Protein AF-A0A2H0G882-F1 (afdb_monomer_lite)

Sequence (83 aa):
MKKLTYIILFFALFIFNNTLFSQCAMCKAVVESDLESGGKTALGINNGILYLMIIPYLLIAIVGFFIYKNYKKNSSSIENHEQ

Foldseek 3Di:
DVVVVVVVVVVVVVVPPPDPPPVCVVVVVVLVVCVVVVHDVNVCVVVVVVVVVVVVVVVCVVVVVVVVVVVVVVVVVVVVVVD

Radius of gyration: 22.89 Å; chains: 1; bounding box: 50×23×59 Å

pLDDT: mean 75.18, std 14.66, range [45.81, 97.62]

Secondary structure (DSSP, 8-state):
-HHHHHHHHHHHHHHT----S-STTHHHHHHHHHHHTT-SGGGGHHHHHHHHHHHHHHHHHHHHHHHHHHHHHHHHHHHTS--

Structure (mmCIF, N/CA/C/O backbone):
data_AF-A0A2H0G882-F1
#
_entry.id   AF-A0A2H0G882-F1
#
loop_
_atom_site.group_PDB
_atom_site.id
_atom_site.type_symbol
_atom_site.label_atom_id
_atom_site.label_alt_id
_atom_site.label_comp_id
_atom_site.label_asym_id
_atom_site.label_entity_id
_atom_site.label_seq_id
_atom_site.pdbx_PDB_ins_code
_atom_site.Cartn_x
_atom_site.Cartn_y
_atom_site.Cartn_z
_atom_site.occupancy
_atom_site.B_iso_or_equiv
_atom_site.auth_seq_id
_atom_site.auth_comp_id
_atom_site.auth_asym_id
_atom_site.auth_atom_id
_atom_site.pdbx_PDB_model_num
ATOM 1 N N . MET A 1 1 ? 1.734 -11.675 30.652 1.00 56.34 1 MET A N 1
ATOM 2 C CA . MET A 1 1 ? 2.754 -11.939 29.607 1.00 56.34 1 MET A CA 1
ATOM 3 C C . MET A 1 1 ? 2.163 -12.098 28.204 1.00 56.34 1 MET A C 1
ATOM 5 O O . MET A 1 1 ? 2.652 -11.436 27.308 1.00 56.34 1 MET A O 1
ATOM 9 N N . LYS A 1 2 ? 1.064 -12.846 28.001 1.00 67.88 2 LYS A N 1
ATOM 10 C CA . LYS A 1 2 ? 0.435 -13.040 26.671 1.00 67.88 2 LYS A CA 1
ATOM 11 C C . LYS A 1 2 ? 0.046 -11.737 25.939 1.00 67.88 2 LYS A C 1
ATOM 13 O O . LYS A 1 2 ? 0.273 -11.616 24.746 1.00 67.88 2 LYS A O 1
ATOM 18 N N . LYS A 1 3 ? -0.481 -10.733 26.660 1.00 70.69 3 LYS A N 1
ATOM 19 C CA . LYS A 1 3 ? -0.813 -9.404 26.096 1.00 70.69 3 LYS A CA 1
ATOM 20 C C . LYS A 1 3 ? 0.422 -8.652 25.583 1.00 70.69 3 LYS A C 1
ATOM 22 O O . LYS A 1 3 ? 0.360 -8.029 24.533 1.00 70.69 3 LYS A O 1
ATOM 27 N N . LEU A 1 4 ? 1.543 -8.766 26.297 1.00 86.06 4 LEU A N 1
ATOM 28 C CA . LEU A 1 4 ? 2.814 -8.167 25.894 1.00 86.06 4 LEU A CA 1
ATOM 29 C C . LEU A 1 4 ? 3.381 -8.877 24.656 1.00 86.06 4 LEU A C 1
ATOM 31 O O . LEU A 1 4 ? 3.868 -8.215 23.751 1.00 86.06 4 LEU A O 1
ATOM 35 N N . THR A 1 5 ? 3.223 -10.201 24.566 1.00 84.81 5 THR A N 1
ATOM 36 C CA . THR A 1 5 ? 3.577 -10.981 23.371 1.00 84.81 5 THR A CA 1
ATOM 37 C C . THR A 1 5 ? 2.811 -10.515 22.131 1.00 84.81 5 THR A C 1
ATOM 39 O O . THR A 1 5 ? 3.426 -10.342 21.086 1.00 84.81 5 THR A O 1
ATOM 42 N N . TYR A 1 6 ? 1.504 -10.245 22.236 1.00 87.62 6 TYR A N 1
ATOM 43 C CA . TYR A 1 6 ? 0.723 -9.719 21.107 1.00 87.62 6 TYR A CA 1
ATOM 44 C C . TYR A 1 6 ? 1.149 -8.305 20.693 1.00 87.62 6 TYR A C 1
ATOM 46 O O . TYR A 1 6 ? 1.204 -8.013 19.503 1.00 87.62 6 TYR A O 1
ATOM 54 N N . ILE A 1 7 ? 1.496 -7.446 21.656 1.00 90.19 7 ILE A N 1
ATOM 55 C CA . ILE A 1 7 ? 1.995 -6.089 21.381 1.00 90.19 7 ILE A CA 1
ATOM 56 C C . ILE A 1 7 ? 3.357 -6.144 20.678 1.00 90.19 7 ILE A C 1
ATOM 58 O O . ILE A 1 7 ? 3.565 -5.448 19.688 1.00 90.19 7 ILE A O 1
ATOM 62 N N . ILE A 1 8 ? 4.261 -7.007 21.145 1.00 89.94 8 ILE A N 1
ATOM 63 C CA . ILE A 1 8 ? 5.580 -7.206 20.532 1.00 89.94 8 ILE A CA 1
ATOM 64 C C . ILE A 1 8 ? 5.438 -7.792 19.122 1.00 89.94 8 ILE A C 1
ATOM 66 O O . ILE A 1 8 ? 6.106 -7.326 18.206 1.00 89.94 8 ILE A O 1
ATOM 70 N N . LEU A 1 9 ? 4.539 -8.762 18.923 1.00 85.62 9 LEU A N 1
ATOM 71 C CA . LEU A 1 9 ? 4.260 -9.350 17.610 1.00 85.62 9 LEU A CA 1
ATOM 72 C C . LEU A 1 9 ? 3.698 -8.312 16.626 1.00 85.62 9 LEU A C 1
ATOM 74 O O . LEU A 1 9 ? 4.124 -8.259 15.475 1.00 85.62 9 LEU A O 1
ATOM 78 N N . PHE A 1 10 ? 2.781 -7.459 17.089 1.00 84.00 10 PHE A N 1
ATOM 79 C CA . PHE A 1 10 ? 2.229 -6.360 16.299 1.00 84.00 10 PHE A CA 1
ATOM 80 C C . PHE A 1 10 ? 3.315 -5.360 15.882 1.00 84.00 10 PHE A C 1
ATOM 82 O O . PHE A 1 10 ? 3.405 -5.003 14.712 1.00 84.00 10 PHE A O 1
ATOM 89 N N . PHE A 1 11 ? 4.189 -4.956 16.808 1.00 83.56 11 PHE A N 1
ATOM 90 C CA . PHE A 1 11 ? 5.284 -4.033 16.499 1.00 83.56 11 PHE A CA 1
ATOM 91 C C . PHE A 1 11 ? 6.342 -4.666 15.583 1.00 83.56 11 PHE A C 1
ATOM 93 O O . PHE A 1 11 ? 6.832 -4.009 14.668 1.00 83.56 11 PHE A O 1
ATOM 100 N N . ALA A 1 12 ? 6.647 -5.954 15.767 1.00 82.06 12 ALA A N 1
ATOM 101 C CA . ALA A 1 12 ? 7.559 -6.697 14.900 1.00 82.06 12 ALA A CA 1
ATOM 102 C C . ALA A 1 12 ? 7.056 -6.741 13.447 1.00 82.06 12 ALA A C 1
ATOM 104 O O . ALA A 1 12 ? 7.842 -6.508 12.534 1.00 82.06 12 ALA A O 1
ATOM 105 N N . LEU A 1 13 ? 5.750 -6.945 13.227 1.00 74.00 13 LEU A N 1
ATOM 106 C CA . LEU A 1 13 ? 5.129 -6.916 11.893 1.00 74.00 13 LEU A CA 1
ATOM 107 C C . LEU A 1 13 ? 5.279 -5.557 11.188 1.00 74.00 13 LEU A C 1
ATOM 109 O O . LEU A 1 13 ? 5.436 -5.520 9.971 1.00 74.00 13 LEU A O 1
ATOM 113 N N . PHE A 1 14 ? 5.280 -4.447 11.931 1.00 69.00 14 PHE A N 1
ATOM 114 C CA . PHE A 1 14 ? 5.472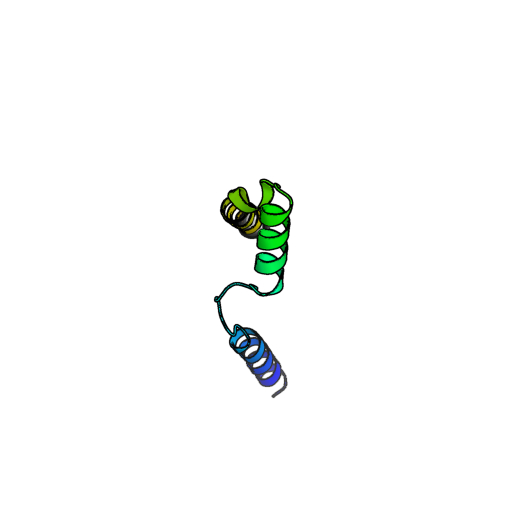 -3.107 11.363 1.00 69.00 14 PHE A CA 1
ATOM 115 C C . PHE A 1 14 ? 6.930 -2.810 10.985 1.00 69.00 14 PHE A C 1
ATOM 117 O O . PHE A 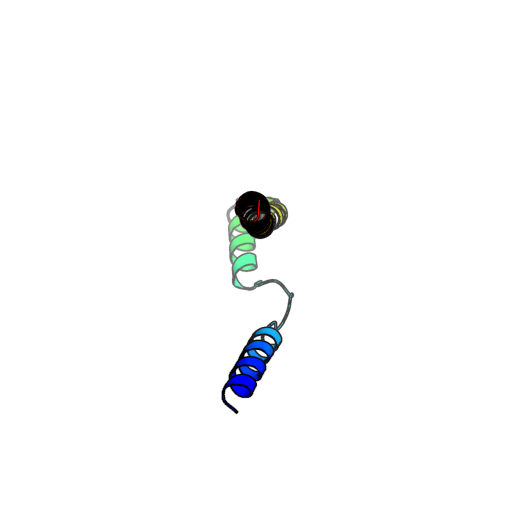1 14 ? 7.169 -2.086 10.017 1.00 69.00 14 PHE A O 1
ATOM 124 N N . ILE A 1 15 ? 7.898 -3.393 11.701 1.00 69.25 15 ILE A N 1
ATOM 125 C CA . ILE A 1 15 ? 9.338 -3.195 11.460 1.00 69.25 15 ILE A CA 1
ATOM 126 C C . ILE A 1 15 ? 9.808 -3.922 10.182 1.00 69.25 15 ILE A C 1
ATOM 128 O O . ILE A 1 15 ? 10.791 -3.512 9.572 1.00 69.25 15 ILE A O 1
ATOM 132 N N . PHE A 1 16 ? 9.064 -4.924 9.695 1.00 59.38 16 PHE A N 1
ATOM 133 C CA . PHE A 1 16 ? 9.323 -5.584 8.404 1.00 59.38 16 PHE A CA 1
ATOM 134 C C . PHE A 1 16 ? 8.903 -4.771 7.164 1.00 59.38 16 PHE A C 1
ATOM 136 O O . PHE A 1 16 ? 8.926 -5.304 6.055 1.00 59.38 16 PHE A O 1
ATOM 143 N N . ASN A 1 17 ? 8.596 -3.475 7.295 1.00 57.38 17 ASN A N 1
ATOM 144 C CA . ASN A 1 17 ? 8.511 -2.559 6.151 1.00 57.38 17 ASN A CA 1
ATOM 145 C C . ASN A 1 17 ? 9.917 -2.194 5.644 1.00 57.38 17 ASN A C 1
ATOM 147 O O . ASN A 1 17 ? 10.327 -1.033 5.644 1.00 57.38 17 ASN A O 1
ATOM 151 N N . ASN A 1 18 ? 10.682 -3.203 5.228 1.00 51.22 18 ASN A N 1
ATOM 152 C CA . ASN A 1 18 ? 11.929 -2.971 4.524 1.00 51.22 18 ASN A CA 1
ATOM 153 C C . ASN A 1 18 ? 11.600 -2.400 3.145 1.00 51.22 18 ASN A C 1
ATOM 155 O O . ASN A 1 18 ? 10.974 -3.050 2.312 1.00 51.22 18 ASN A O 1
ATOM 159 N N . THR A 1 19 ? 12.059 -1.167 2.944 1.00 50.91 19 THR A N 1
ATOM 160 C CA . THR A 1 19 ? 12.178 -0.465 1.667 1.00 50.91 19 THR A CA 1
ATOM 161 C C . THR A 1 19 ? 10.865 -0.176 0.931 1.00 50.91 19 THR A C 1
ATOM 163 O O . THR A 1 19 ? 10.385 -0.953 0.120 1.00 50.91 19 THR A O 1
ATOM 166 N N . LEU A 1 20 ? 10.392 1.065 1.084 1.00 52.94 20 LEU A N 1
ATOM 167 C CA . LEU A 1 20 ? 9.597 1.809 0.092 1.00 52.94 20 LEU A CA 1
ATOM 168 C C . LEU A 1 20 ? 10.397 2.125 -1.197 1.00 52.94 20 LEU A C 1
ATOM 170 O O . LEU A 1 20 ? 10.054 3.040 -1.940 1.00 52.94 20 LEU A O 1
ATOM 174 N N . PHE A 1 21 ? 11.476 1.391 -1.483 1.00 52.59 21 PHE A N 1
ATOM 175 C CA . PHE A 1 21 ? 11.951 1.264 -2.851 1.00 52.59 21 PHE A CA 1
ATOM 176 C C . PHE A 1 21 ? 11.000 0.261 -3.477 1.00 52.59 21 PHE A C 1
ATOM 178 O O . PHE A 1 21 ? 10.876 -0.840 -2.953 1.00 52.59 21 PHE A O 1
ATOM 185 N N . SER A 1 22 ? 10.260 0.701 -4.497 1.00 45.81 22 SER A N 1
ATOM 186 C CA . SER A 1 22 ? 9.237 -0.063 -5.216 1.00 45.81 22 SER A CA 1
ATOM 187 C C . SER A 1 22 ? 9.497 -1.576 -5.212 1.00 45.81 22 SER A C 1
ATOM 189 O O . SER A 1 22 ? 10.642 -2.021 -5.298 1.00 45.81 22 SER A O 1
ATOM 191 N N . GLN A 1 23 ? 8.429 -2.374 -5.161 1.00 47.97 23 GLN A N 1
ATOM 192 C CA . GLN A 1 23 ? 8.452 -3.791 -5.532 1.00 47.97 23 GLN A CA 1
ATOM 193 C C . GLN A 1 23 ? 8.905 -3.907 -7.012 1.00 47.97 23 GLN A C 1
ATOM 195 O O . GLN A 1 23 ? 8.121 -4.142 -7.926 1.00 47.97 23 GLN A O 1
ATOM 200 N N . CYS A 1 24 ? 10.184 -3.633 -7.280 1.00 63.50 24 CYS A N 1
ATOM 201 C CA . CYS A 1 24 ? 10.689 -3.124 -8.557 1.00 63.50 24 CYS A CA 1
ATOM 202 C C . CYS A 1 24 ? 11.559 -4.138 -9.292 1.00 63.50 24 CYS A C 1
ATOM 204 O O . CYS A 1 24 ? 12.236 -3.770 -10.242 1.00 63.50 24 CYS A O 1
ATOM 206 N N . ALA A 1 25 ? 11.560 -5.407 -8.892 1.00 55.88 25 ALA A N 1
ATOM 207 C CA . ALA A 1 25 ? 11.976 -6.455 -9.818 1.00 55.88 25 ALA A CA 1
ATOM 208 C C . ALA A 1 25 ? 10.779 -6.870 -10.688 1.00 55.88 25 ALA A C 1
ATOM 210 O O . ALA A 1 25 ? 10.895 -6.932 -11.906 1.00 55.88 25 ALA A O 1
ATOM 211 N N . MET A 1 26 ? 9.600 -7.058 -10.079 1.00 58.31 26 MET A N 1
ATOM 212 C CA . MET A 1 26 ? 8.430 -7.586 -10.785 1.00 58.31 26 MET A CA 1
ATOM 213 C C . MET A 1 26 ? 7.692 -6.511 -11.592 1.00 58.31 26 MET A C 1
ATOM 215 O O . MET A 1 26 ? 7.481 -6.690 -12.787 1.00 58.31 26 MET A O 1
ATOM 219 N N . CYS A 1 27 ? 7.366 -5.361 -10.989 1.00 66.81 27 CYS A N 1
ATOM 220 C CA . CYS A 1 27 ? 6.674 -4.289 -11.713 1.00 66.81 27 CYS A CA 1
ATOM 221 C C . CYS A 1 27 ? 7.566 -3.652 -12.790 1.00 66.81 27 CYS A C 1
ATOM 223 O O . CYS A 1 27 ? 7.072 -3.282 -13.848 1.00 66.81 27 CYS A O 1
ATOM 225 N N . LYS A 1 28 ? 8.884 -3.568 -12.554 1.00 67.94 28 LYS A N 1
ATOM 226 C CA . LYS A 1 28 ? 9.846 -3.035 -13.530 1.00 67.94 28 LYS A CA 1
ATOM 227 C C . LYS A 1 28 ? 10.023 -3.967 -14.728 1.00 67.94 28 LYS A C 1
ATOM 229 O O . LYS A 1 28 ? 9.956 -3.486 -15.848 1.00 67.94 28 LYS A O 1
ATOM 234 N N . ALA A 1 29 ? 10.170 -5.277 -14.511 1.00 69.62 29 ALA A N 1
ATOM 235 C CA . ALA A 1 29 ? 10.300 -6.242 -15.606 1.00 69.62 29 ALA A CA 1
ATOM 236 C C . ALA A 1 29 ? 9.042 -6.300 -16.493 1.00 69.62 29 ALA A C 1
ATOM 238 O O . ALA A 1 29 ? 9.142 -6.413 -17.713 1.00 69.62 29 ALA A O 1
ATOM 239 N N . VAL A 1 30 ? 7.850 -6.172 -15.900 1.00 72.50 30 VAL A N 1
ATOM 240 C CA . VAL A 1 30 ? 6.583 -6.097 -16.651 1.00 72.50 30 VAL A CA 1
ATOM 241 C C . VAL A 1 30 ? 6.485 -4.794 -17.453 1.00 72.50 30 VAL A C 1
ATOM 243 O O . VAL A 1 30 ? 6.048 -4.809 -18.597 1.00 72.50 30 VAL A O 1
ATOM 246 N N . VAL A 1 31 ? 6.930 -3.670 -16.887 1.00 74.62 31 VAL A N 1
ATOM 247 C CA . VAL A 1 31 ? 6.966 -2.373 -17.582 1.00 74.62 31 VAL A CA 1
ATOM 248 C C . VAL A 1 31 ? 7.988 -2.376 -18.724 1.00 74.62 31 VAL A C 1
ATOM 250 O O . VAL A 1 31 ? 7.672 -1.918 -19.815 1.00 74.62 31 VAL A O 1
ATOM 253 N N . GLU A 1 32 ? 9.191 -2.908 -18.504 1.00 74.75 32 GLU A N 1
ATOM 254 C CA . GLU A 1 32 ? 10.237 -2.988 -19.533 1.00 74.75 32 GLU A CA 1
ATOM 255 C C . GLU A 1 32 ? 9.824 -3.917 -20.683 1.00 74.75 32 GLU A C 1
ATOM 257 O O . GLU A 1 32 ? 9.945 -3.526 -21.839 1.00 74.75 32 GLU A O 1
ATOM 262 N N . SER A 1 33 ? 9.230 -5.079 -20.390 1.00 78.25 33 SER A N 1
ATOM 263 C CA . SER A 1 33 ? 8.714 -5.988 -21.429 1.00 78.25 33 SER A CA 1
ATOM 264 C C . SER A 1 33 ? 7.511 -5.424 -22.202 1.00 78.25 33 SER A C 1
ATOM 266 O O . SER A 1 33 ? 7.395 -5.661 -23.408 1.00 78.25 33 SER A O 1
ATOM 268 N N . ASP A 1 34 ? 6.637 -4.638 -21.560 1.00 80.00 34 ASP A N 1
ATOM 269 C CA . ASP A 1 34 ? 5.567 -3.900 -22.248 1.00 80.00 34 ASP A CA 1
ATOM 270 C C . ASP A 1 34 ? 6.159 -2.853 -23.206 1.00 80.00 34 ASP A C 1
ATOM 272 O O . ASP A 1 34 ? 5.748 -2.796 -24.358 1.00 80.00 34 ASP A O 1
ATOM 276 N N . LEU A 1 35 ? 7.188 -2.098 -22.803 1.00 79.12 35 LEU A N 1
ATOM 277 C CA . LEU A 1 35 ? 7.850 -1.123 -23.685 1.00 79.12 35 LEU A CA 1
ATOM 278 C C . LEU A 1 35 ? 8.613 -1.782 -24.846 1.00 79.12 35 LEU A C 1
ATOM 280 O O . LEU A 1 35 ? 8.504 -1.319 -25.982 1.00 79.12 35 LEU A O 1
ATOM 284 N N . GLU A 1 36 ? 9.360 -2.861 -24.592 1.00 81.25 36 GLU A N 1
ATOM 285 C CA . GLU A 1 36 ? 10.130 -3.587 -25.617 1.00 81.25 36 GLU A CA 1
ATOM 286 C C . GLU A 1 36 ? 9.234 -4.255 -26.671 1.00 81.25 36 GLU A C 1
ATOM 288 O O . GLU A 1 36 ? 9.611 -4.349 -27.838 1.00 81.25 36 GLU A O 1
ATOM 293 N N . SER A 1 37 ? 8.023 -4.668 -26.289 1.00 82.56 37 SER A N 1
ATOM 294 C CA . SER A 1 37 ? 7.016 -5.216 -27.210 1.00 82.56 37 SER A CA 1
ATOM 295 C C . SER A 1 37 ? 6.164 -4.143 -27.912 1.00 82.56 37 SER A C 1
ATOM 297 O O . SER A 1 37 ? 5.262 -4.480 -28.681 1.00 82.56 37 SER A O 1
ATOM 299 N N . GLY A 1 38 ? 6.452 -2.852 -27.692 1.00 78.62 38 GLY A N 1
ATOM 300 C CA . GLY A 1 38 ? 5.724 -1.720 -28.284 1.00 78.62 38 GLY A CA 1
ATOM 301 C C . GLY A 1 38 ? 4.408 -1.363 -27.578 1.00 78.62 38 GLY A C 1
ATOM 302 O O . GLY A 1 38 ? 3.608 -0.583 -28.105 1.00 78.62 38 GLY A O 1
ATOM 303 N N . GLY A 1 39 ? 4.173 -1.928 -26.395 1.00 77.50 39 GLY A N 1
ATOM 304 C CA . GLY A 1 39 ? 3.073 -1.608 -25.494 1.00 77.50 39 GLY A CA 1
ATOM 305 C C . GLY A 1 39 ? 3.175 -0.204 -24.888 1.00 77.50 39 GLY A C 1
ATOM 306 O O . GLY A 1 39 ? 4.215 0.456 -24.892 1.00 77.50 39 GLY A O 1
ATOM 307 N N . LYS A 1 40 ? 2.033 0.300 -24.409 1.00 76.81 40 LYS A N 1
ATOM 308 C CA . LYS A 1 40 ? 1.884 1.651 -23.826 1.00 76.81 40 LYS A CA 1
ATOM 309 C C . LYS A 1 40 ? 1.421 1.620 -22.368 1.00 76.81 40 LYS A C 1
ATOM 311 O O . LYS A 1 40 ? 1.261 2.675 -21.754 1.00 76.81 40 LYS A O 1
ATOM 316 N N . THR A 1 41 ? 1.191 0.433 -21.817 1.00 74.06 41 THR A N 1
ATOM 317 C CA . THR A 1 41 ? 0.709 0.198 -20.450 1.00 74.06 41 THR A CA 1
ATOM 318 C C . THR A 1 41 ? 1.696 0.761 -19.427 1.00 74.06 41 THR A C 1
ATOM 320 O O . THR A 1 41 ? 1.303 1.395 -18.446 1.00 74.06 41 THR A O 1
ATOM 323 N N . ALA A 1 42 ? 2.987 0.621 -19.722 1.00 69.38 42 ALA A N 1
ATOM 324 C CA . ALA A 1 42 ? 4.112 1.163 -18.972 1.00 69.38 42 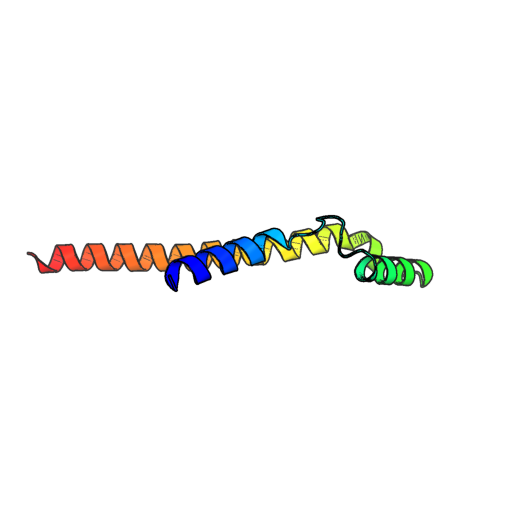ALA A CA 1
ATOM 325 C C . ALA A 1 42 ? 4.032 2.676 -18.688 1.00 69.38 42 ALA A C 1
ATOM 327 O O . ALA A 1 42 ? 4.435 3.125 -17.616 1.00 69.38 42 ALA A O 1
ATOM 328 N N . LEU A 1 43 ? 3.473 3.470 -19.608 1.00 73.56 43 LEU A N 1
ATOM 329 C CA . LEU A 1 43 ? 3.389 4.932 -19.483 1.00 73.56 43 LEU A CA 1
ATOM 330 C C . LEU A 1 43 ? 2.378 5.379 -18.410 1.00 73.56 43 LEU A C 1
ATOM 332 O O . LEU A 1 43 ? 2.468 6.490 -17.890 1.00 73.56 43 LEU A O 1
ATOM 336 N N . GLY A 1 44 ? 1.403 4.525 -18.078 1.00 73.56 44 GLY A N 1
ATOM 337 C CA . GLY A 1 44 ? 0.282 4.852 -17.191 1.00 73.56 44 GLY A CA 1
ATOM 338 C C . GLY A 1 44 ? 0.395 4.312 -15.764 1.00 73.56 44 GLY A C 1
ATOM 339 O O . GLY A 1 44 ? -0.475 4.601 -14.940 1.00 73.56 44 GLY A O 1
ATOM 340 N N . ILE A 1 45 ? 1.436 3.540 -15.441 1.00 75.06 45 ILE A N 1
ATOM 341 C CA . ILE A 1 45 ? 1.476 2.747 -14.202 1.00 75.06 45 ILE A CA 1
ATOM 342 C C . ILE A 1 45 ? 1.488 3.599 -12.924 1.00 75.06 45 ILE A C 1
ATOM 344 O O . ILE A 1 45 ? 0.832 3.244 -11.947 1.00 75.06 45 ILE A O 1
ATOM 348 N N . ASN A 1 46 ? 2.136 4.770 -12.949 1.00 75.31 46 ASN A N 1
ATOM 349 C CA . ASN A 1 46 ? 2.157 5.701 -11.812 1.00 75.31 46 ASN A CA 1
ATOM 350 C C . ASN A 1 46 ? 0.758 6.234 -11.485 1.00 75.31 46 ASN A C 1
ATOM 352 O O . ASN A 1 46 ? 0.395 6.340 -10.315 1.00 75.31 46 ASN A O 1
ATOM 356 N N . ASN A 1 47 ? -0.054 6.502 -12.512 1.00 78.38 47 ASN A N 1
ATOM 357 C CA . ASN A 1 47 ? -1.450 6.878 -12.315 1.00 78.38 47 ASN A CA 1
ATOM 358 C C . ASN A 1 47 ? -2.244 5.686 -11.767 1.00 78.38 47 ASN A C 1
ATOM 360 O O . ASN A 1 47 ? -2.996 5.847 -10.810 1.00 78.38 47 ASN A O 1
ATOM 364 N N . GLY A 1 48 ? -2.029 4.482 -12.309 1.00 75.19 48 GLY A N 1
ATOM 365 C CA . GLY A 1 48 ? -2.674 3.253 -11.836 1.00 75.19 48 GLY A CA 1
ATOM 366 C C . GLY A 1 48 ? -2.439 2.969 -10.348 1.00 75.19 48 GLY A C 1
ATOM 367 O O . GLY A 1 48 ? -3.385 2.674 -9.624 1.00 75.19 48 GLY A O 1
ATOM 368 N N . ILE A 1 49 ? -1.206 3.132 -9.861 1.00 77.56 49 ILE A N 1
ATOM 369 C CA . ILE A 1 49 ? -0.864 2.963 -8.438 1.00 77.56 49 ILE A CA 1
ATOM 370 C C . ILE A 1 49 ? -1.632 3.967 -7.569 1.00 77.56 49 ILE A C 1
ATOM 372 O O . ILE A 1 49 ? -2.195 3.594 -6.540 1.00 77.56 49 ILE A O 1
ATOM 376 N N . LEU A 1 50 ? -1.707 5.225 -8.007 1.00 77.00 50 LEU A N 1
ATOM 377 C CA . LEU A 1 50 ? -2.433 6.285 -7.306 1.00 77.00 50 LEU A CA 1
ATOM 378 C C . LEU A 1 50 ? -3.940 5.978 -7.222 1.00 77.00 50 LEU A C 1
ATOM 380 O O . LEU A 1 50 ? -4.542 6.118 -6.156 1.00 77.00 50 LEU A O 1
ATOM 384 N N . TYR A 1 51 ? -4.529 5.467 -8.309 1.00 78.38 51 TYR A N 1
ATOM 385 C CA . TYR A 1 51 ? -5.921 5.004 -8.334 1.00 78.38 51 TYR A CA 1
ATOM 386 C C . TYR A 1 51 ? -6.166 3.777 -7.449 1.00 78.38 51 TYR A C 1
ATOM 388 O O . TYR A 1 51 ? -7.223 3.674 -6.838 1.00 78.38 51 TYR A O 1
ATOM 396 N N . LEU A 1 52 ? -5.217 2.847 -7.335 1.00 80.00 52 LEU A N 1
ATOM 397 C CA . LEU A 1 52 ? -5.379 1.678 -6.463 1.00 80.00 52 LEU A CA 1
ATOM 398 C C . LEU A 1 52 ? -5.206 2.030 -4.982 1.00 80.00 52 LEU A C 1
ATOM 400 O O . LEU A 1 52 ? -5.892 1.455 -4.138 1.00 80.00 52 LEU A O 1
ATOM 404 N N . MET A 1 53 ? -4.352 3.004 -4.656 1.00 82.81 53 MET A N 1
ATOM 405 C CA . MET A 1 53 ? -4.174 3.471 -3.279 1.00 82.81 53 MET A CA 1
ATOM 406 C C . MET A 1 53 ? -5.375 4.252 -2.742 1.00 82.81 53 MET A C 1
ATOM 408 O O . MET A 1 53 ? -5.598 4.219 -1.538 1.00 82.81 53 MET A O 1
ATOM 412 N N . ILE A 1 54 ? -6.181 4.921 -3.574 1.00 90.00 54 ILE A N 1
ATOM 413 C CA . ILE A 1 54 ? -7.344 5.681 -3.072 1.00 90.00 54 ILE A CA 1
ATOM 414 C C . ILE A 1 54 ? -8.451 4.770 -2.512 1.00 90.00 54 ILE A C 1
ATOM 416 O O . ILE A 1 54 ? -9.159 5.142 -1.574 1.00 90.00 54 ILE A O 1
ATOM 420 N N . ILE A 1 55 ? -8.570 3.554 -3.050 1.00 92.50 55 ILE A N 1
ATOM 421 C CA . ILE A 1 55 ? -9.601 2.572 -2.696 1.00 92.50 55 ILE A CA 1
ATOM 422 C C . ILE A 1 55 ? -9.569 2.198 -1.203 1.00 92.50 55 ILE A C 1
ATOM 424 O O . ILE A 1 55 ? -10.611 2.330 -0.555 1.00 92.50 55 ILE A O 1
ATOM 428 N N . PRO A 1 56 ? -8.437 1.770 -0.603 1.00 88.50 56 PRO A N 1
ATOM 429 C CA . PRO A 1 56 ? -8.405 1.426 0.818 1.00 88.50 56 PRO A CA 1
ATOM 430 C C . PRO A 1 56 ? -8.779 2.604 1.728 1.00 88.50 56 PRO A C 1
ATOM 432 O O . PRO A 1 56 ? -9.469 2.395 2.726 1.00 88.50 56 PRO A O 1
ATOM 435 N N . TYR A 1 57 ? -8.412 3.843 1.380 1.00 92.69 57 TYR A N 1
ATOM 436 C CA . TYR A 1 57 ? -8.802 5.017 2.169 1.00 92.69 57 TYR A CA 1
ATOM 437 C C . TYR A 1 57 ? -10.309 5.283 2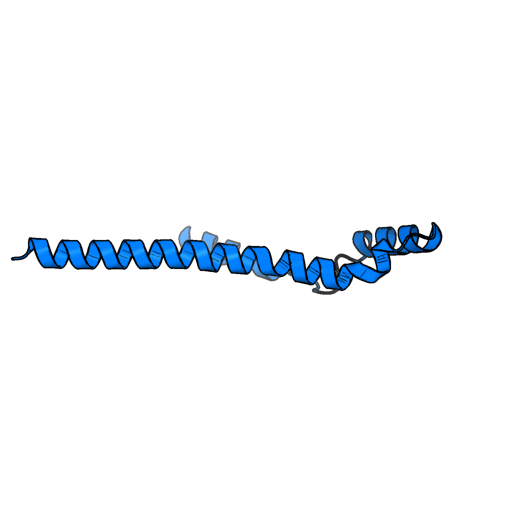.104 1.00 92.69 57 TYR A C 1
ATOM 439 O O . TYR A 1 57 ? -10.930 5.552 3.133 1.00 92.69 57 TYR A O 1
ATOM 447 N N . LEU A 1 58 ? -10.914 5.155 0.918 1.00 95.94 58 LEU A N 1
ATOM 448 C CA . LEU A 1 58 ? -12.362 5.293 0.749 1.00 95.94 58 LEU A CA 1
ATOM 449 C C . LEU A 1 58 ? -13.127 4.220 1.526 1.00 95.94 58 LEU A C 1
ATOM 451 O O . LEU A 1 58 ? -14.100 4.537 2.208 1.00 95.94 58 LEU A O 1
ATOM 455 N N . LEU A 1 59 ? -12.670 2.967 1.477 1.00 95.69 59 LEU A N 1
ATOM 456 C CA . LEU A 1 59 ? -13.290 1.873 2.225 1.00 95.69 59 LEU A CA 1
ATOM 457 C C . LEU A 1 59 ? -13.270 2.138 3.735 1.00 95.69 59 LEU A C 1
ATOM 459 O O . LEU A 1 59 ? -14.301 1.990 4.393 1.00 95.69 59 LEU A O 1
ATOM 463 N N . ILE A 1 60 ? -12.136 2.592 4.279 1.00 96.31 60 ILE A N 1
ATOM 464 C CA . ILE A 1 60 ? -12.023 2.942 5.702 1.00 96.31 60 ILE A CA 1
ATOM 465 C C . ILE A 1 60 ? -12.959 4.103 6.056 1.00 96.31 60 ILE A C 1
ATOM 467 O O . ILE A 1 60 ? -13.660 4.031 7.066 1.00 96.31 60 ILE A O 1
ATOM 471 N N . ALA A 1 61 ? -13.018 5.148 5.225 1.00 96.75 61 ALA A N 1
ATOM 472 C CA . ALA A 1 61 ? -13.895 6.295 5.452 1.00 96.75 61 ALA A CA 1
ATOM 473 C C . ALA A 1 61 ? -15.381 5.894 5.467 1.00 96.75 61 ALA A C 1
ATOM 475 O O . ALA A 1 61 ? -16.126 6.313 6.354 1.00 96.75 61 ALA A O 1
ATOM 476 N N . ILE A 1 62 ? -15.804 5.041 4.530 1.00 97.62 62 ILE A N 1
ATOM 477 C CA . ILE A 1 62 ? -17.181 4.540 4.441 1.00 97.62 62 ILE A CA 1
ATOM 478 C C . ILE A 1 62 ? -17.534 3.716 5.682 1.00 97.62 62 ILE A C 1
ATOM 480 O O . ILE A 1 62 ? -18.546 3.979 6.335 1.00 97.62 62 ILE A O 1
ATOM 484 N N . VAL A 1 63 ? -16.695 2.741 6.040 1.00 96.88 63 VAL A N 1
ATOM 485 C CA . VAL A 1 63 ? -16.920 1.892 7.218 1.00 96.88 63 VAL A CA 1
ATOM 486 C C . VAL A 1 63 ? -16.960 2.739 8.491 1.00 96.88 63 VAL A C 1
ATOM 488 O O . VAL A 1 63 ? -17.892 2.609 9.287 1.00 96.88 63 VAL A O 1
ATOM 491 N N . GLY A 1 64 ? -16.005 3.658 8.657 1.00 96.81 64 GLY A N 1
ATOM 492 C CA . GLY A 1 64 ? -15.958 4.581 9.790 1.00 96.81 64 GLY A CA 1
ATOM 493 C C . GLY A 1 64 ? -17.209 5.456 9.893 1.00 96.81 64 GLY A C 1
ATOM 494 O O . GLY A 1 64 ? -17.767 5.606 10.981 1.00 96.81 64 GLY A O 1
ATOM 495 N N . PHE A 1 65 ? -17.710 5.968 8.766 1.00 96.50 65 PHE A N 1
ATOM 496 C CA . PHE A 1 65 ? -18.946 6.748 8.719 1.00 96.50 65 PHE A CA 1
ATOM 497 C C . PHE A 1 65 ? -20.169 5.936 9.171 1.00 96.50 65 PHE A C 1
ATOM 499 O O . PHE A 1 65 ? -20.970 6.425 9.973 1.00 96.50 65 PHE A O 1
ATOM 506 N N . PHE A 1 66 ? -20.313 4.688 8.712 1.00 96.56 66 PHE A N 1
ATOM 507 C CA . PHE A 1 66 ? -21.418 3.823 9.138 1.00 96.56 66 PHE A CA 1
ATOM 508 C C . PHE A 1 66 ? -21.348 3.475 10.625 1.00 96.56 66 PHE A C 1
ATOM 510 O O . PHE A 1 66 ? -22.377 3.500 11.303 1.00 96.56 66 PHE A O 1
ATOM 517 N N . ILE A 1 67 ? -20.151 3.203 11.151 1.00 95.31 67 ILE A N 1
ATOM 518 C CA . ILE A 1 67 ? -19.943 2.977 12.585 1.00 95.31 67 ILE A CA 1
ATOM 519 C C . ILE A 1 67 ? -20.359 4.225 13.370 1.00 95.31 67 ILE A C 1
ATOM 521 O O . ILE A 1 67 ? -21.209 4.126 14.253 1.00 95.31 67 ILE A O 1
ATOM 525 N N . TYR A 1 68 ? -19.846 5.405 13.008 1.00 93.69 68 TYR A N 1
ATOM 526 C CA . TYR A 1 68 ? -20.190 6.668 13.667 1.00 93.69 68 TYR A CA 1
ATOM 527 C C . TYR A 1 68 ? -21.703 6.935 13.664 1.00 93.69 68 TYR A C 1
ATOM 529 O O . TYR A 1 68 ? -22.287 7.263 14.699 1.00 93.69 68 TYR A O 1
ATOM 537 N N . LYS A 1 69 ? -22.363 6.733 12.517 1.00 93.00 69 LYS A N 1
ATOM 538 C CA . LYS A 1 69 ? -23.814 6.908 12.379 1.00 93.00 69 LYS A CA 1
ATOM 539 C C . LYS A 1 69 ? -24.602 5.953 13.281 1.00 93.00 69 LYS A C 1
ATOM 541 O O . LYS A 1 69 ? -25.567 6.383 13.912 1.00 93.00 69 LYS A O 1
ATOM 546 N N . ASN A 1 70 ? -24.201 4.683 13.356 1.00 90.38 70 ASN A N 1
ATOM 547 C CA . ASN A 1 70 ? -24.856 3.690 14.211 1.00 90.38 70 ASN A CA 1
ATOM 548 C C . ASN A 1 70 ? -24.661 3.996 15.701 1.00 90.38 70 ASN A C 1
ATOM 550 O O . ASN A 1 70 ? -25.624 3.928 16.462 1.00 90.38 70 ASN A O 1
ATOM 554 N N . TYR A 1 71 ? -23.459 4.412 16.108 1.00 90.06 71 TYR A N 1
ATOM 555 C CA . TYR A 1 71 ? -23.200 4.850 17.481 1.00 90.06 71 TYR A CA 1
ATOM 556 C C . TYR A 1 71 ? -24.063 6.055 17.866 1.00 90.06 71 TYR A C 1
ATOM 558 O O . TYR A 1 71 ? -24.730 6.018 18.896 1.00 90.06 71 TYR A O 1
ATOM 566 N N . LYS A 1 72 ? -24.137 7.085 17.011 1.00 81.62 72 LYS A N 1
ATOM 567 C CA . LYS A 1 72 ? -24.962 8.274 17.277 1.00 81.62 72 LYS A CA 1
ATOM 568 C C . LYS A 1 72 ? -26.455 7.943 17.372 1.00 81.62 72 LYS A C 1
ATOM 570 O O . LYS A 1 72 ? -27.136 8.465 18.247 1.00 81.62 72 LYS A O 1
ATOM 575 N N . LYS A 1 73 ? -26.962 7.054 16.508 1.00 75.31 73 LYS A N 1
ATOM 576 C CA . LYS A 1 73 ? -28.361 6.598 16.553 1.00 75.31 73 LYS A CA 1
ATOM 577 C C . LYS A 1 73 ? -28.682 5.865 17.861 1.00 75.31 73 LYS A C 1
ATOM 579 O O . LYS A 1 73 ? -29.738 6.110 18.434 1.00 75.31 73 LYS A O 1
ATOM 584 N N . ASN A 1 74 ? -27.766 5.022 18.340 1.00 68.19 74 ASN A N 1
ATOM 585 C CA . ASN A 1 74 ? -27.948 4.283 19.589 1.00 68.19 74 ASN A CA 1
ATOM 586 C C . ASN A 1 74 ? -27.852 5.186 20.831 1.00 68.19 74 ASN A C 1
ATOM 588 O O . ASN A 1 74 ? -28.604 4.986 21.780 1.00 68.19 74 ASN A O 1
ATOM 592 N N . SER A 1 75 ? -26.994 6.212 20.821 1.00 59.28 75 SER A N 1
ATOM 593 C CA . SER A 1 75 ? -26.950 7.215 21.897 1.00 59.28 75 SER A CA 1
ATOM 594 C C . SER A 1 75 ? -28.254 8.010 22.000 1.00 59.28 75 SER A C 1
ATOM 596 O O . SER A 1 75 ? -28.758 8.194 23.102 1.00 59.28 75 SER A O 1
ATOM 598 N N . SER A 1 76 ? -28.860 8.396 20.871 1.00 56.31 76 SER A N 1
ATOM 599 C CA . SER A 1 76 ? -30.169 9.064 20.880 1.00 56.31 76 SER A CA 1
ATOM 600 C C . SER A 1 76 ? -31.314 8.147 21.330 1.00 56.31 76 SER A C 1
ATOM 602 O O . SER A 1 76 ? -32.278 8.635 21.901 1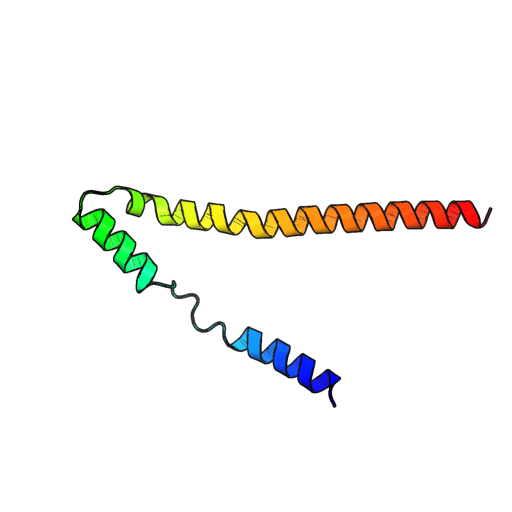.00 56.31 76 SER A O 1
ATOM 604 N N . SER A 1 77 ? -31.250 6.828 21.112 1.00 57.06 77 SER A N 1
ATOM 605 C CA . SER A 1 77 ? -32.274 5.901 21.632 1.00 57.06 77 SER A CA 1
ATOM 606 C C . SER A 1 77 ? -32.129 5.581 23.122 1.00 57.06 77 SER A C 1
ATOM 608 O O . SER A 1 77 ? -33.124 5.229 23.742 1.00 57.06 77 SER A O 1
ATOM 610 N N . ILE A 1 78 ? -30.924 5.703 23.694 1.00 55.84 78 ILE A N 1
ATOM 611 C CA . ILE A 1 78 ? -30.703 5.541 25.142 1.00 55.84 78 ILE A CA 1
ATOM 612 C C . ILE A 1 78 ? -31.259 6.759 25.897 1.00 55.84 78 ILE A C 1
ATOM 614 O O . ILE A 1 78 ? -31.955 6.585 26.887 1.00 55.84 78 ILE A O 1
ATOM 618 N N . GLU A 1 79 ? -31.075 7.972 25.364 1.00 54.47 79 GLU A N 1
ATOM 619 C CA . GLU A 1 79 ? -31.623 9.209 25.949 1.00 54.47 79 GLU A CA 1
ATOM 620 C C . GLU A 1 79 ? -33.168 9.245 25.966 1.00 54.47 79 GLU A C 1
ATOM 622 O O . GLU A 1 79 ? -33.762 9.819 26.870 1.00 54.47 79 GLU A O 1
ATOM 627 N N . ASN A 1 80 ? -33.834 8.564 25.023 1.00 55.66 80 ASN A N 1
ATOM 628 C CA . ASN A 1 80 ? -35.302 8.444 24.984 1.00 55.66 80 ASN A CA 1
ATOM 629 C C . ASN A 1 80 ? -35.868 7.293 25.843 1.00 55.66 80 ASN A C 1
ATOM 631 O O . ASN A 1 80 ? -37.083 7.130 25.893 1.00 55.66 80 ASN A O 1
ATOM 635 N N . HIS A 1 81 ? -35.021 6.465 26.467 1.00 52.75 81 HIS A N 1
ATOM 636 C CA . HIS A 1 81 ? -3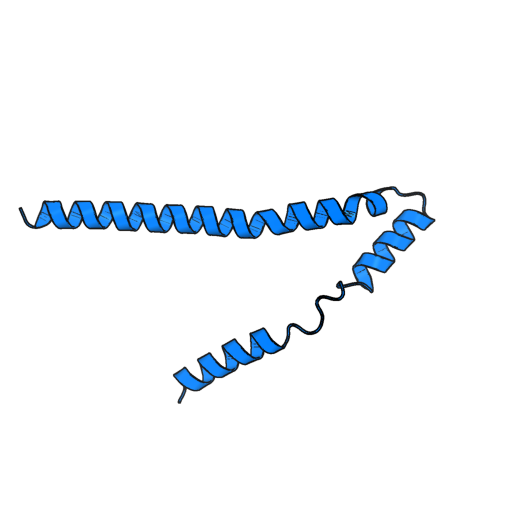5.452 5.341 27.314 1.00 52.75 81 HIS A CA 1
ATOM 637 C C . HIS A 1 81 ? -35.281 5.614 28.821 1.00 52.75 81 HIS A C 1
ATOM 639 O O . HIS A 1 81 ? -35.684 4.781 29.633 1.00 52.75 81 HIS A O 1
ATOM 645 N N . GLU A 1 82 ? -34.700 6.765 29.180 1.00 53.06 82 GLU A N 1
ATOM 646 C CA . GLU A 1 82 ? -34.630 7.311 30.547 1.00 53.06 82 GLU A CA 1
ATOM 647 C C . GLU A 1 82 ? -35.662 8.432 30.808 1.00 53.06 82 GLU A C 1
ATOM 649 O O . GLU A 1 82 ? -35.642 9.033 31.883 1.00 53.06 82 GLU A O 1
ATOM 654 N N . GLN A 1 83 ? -36.577 8.699 29.864 1.00 47.53 83 GLN A N 1
ATOM 655 C CA . GLN A 1 83 ? -37.763 9.546 30.079 1.00 47.53 83 GLN A CA 1
ATOM 656 C C . GLN A 1 83 ? -39.026 8.712 30.286 1.00 47.53 83 GLN A C 1
ATOM 658 O O . GLN A 1 83 ? -39.242 7.759 29.503 1.00 47.53 83 GLN A O 1
#